Protein AF-A0A1V5Y0I6-F1 (afdb_monomer)

Solvent-accessible surface area (backbone atoms only — not comparable to full-atom values): 10191 Å² total; per-residue (Å²): 142,87,88,78,89,70,76,69,67,62,61,59,55,55,59,57,59,62,68,77,62,73,84,73,65,77,66,57,54,53,56,51,50,43,54,52,50,49,47,39,57,68,60,77,36,30,69,60,42,49,73,73,70,35,45,78,52,48,73,43,77,54,94,92,31,30,36,37,21,22,35,72,72,48,69,75,58,44,53,53,52,37,73,74,65,43,81,64,45,44,75,43,79,29,72,74,84,76,82,84,74,81,79,76,61,90,82,77,77,78,82,88,79,88,75,88,81,77,94,75,83,81,76,82,84,84,68,90,75,96,79,91,84,67,100,62,62,67,62,55,54,54,52,53,51,53,53,52,53,53,59,59,60,72,75,111

Radius of gyration: 29.03 Å; Cα contacts (8 Å, |Δi|>4): 100; chains: 1; bounding box: 62×54×83 Å

Mean predicted aligned error: 19.58 Å

Foldseek 3Di:
DDDDDDPPPVVVVVVVVVVVPPPPPQVVPQVVLQVVVCCCQVPVCVVVLVVVPKHFQDWDDDPQAIETAMPPDDVVSVVVVCVVRNDRYHYDHDDHDDDDDDPDDPPPDDDDDDDDDDDDDDDDPDDDDDDDDDPPVVVVVVVVVVVVVVVVVVVD

Sequence (156 aa):
MFKFKFATVLASAIAAICLLAGSAFADSGLEQKQAEIDKTVFEEKSDEIAGMGFMVTNTGVVGEYVEIGISPYEERFADYLYSLFGEDVKVVEGIAAIPYSTWEDPASTGIASSETEPAGTVEQGNGLTFILAAAAGAAVIAVCVVIFVRRAAARR

Nearest PDB structures (foldseek):
  8jgp-assembly1_A  TM=5.683E-01  e=5.521E-01  Deinococcus radiodurans R1 = ATCC 13939 = DSM 20539
  3af5-assembly1_A  TM=5.466E-01  e=1.155E+00  Pyrococcus horikoshii OT3

Secondary structure (DSSP, 8-state):
-----SHHHHHHHHHHHHHSSTTSSSSHHHHHHHHHHHIIIIIISHHHHHHHT-EEEEEEEETTEEEEEEES--HHHHHHHHHHH-TTEEEEE--PPPP------TT-------------------------S-TTHHHHHHHHHHHHHHHHHTT-

pLDDT: mean 70.13, std 23.66, range [32.25, 98.25]

Structure (mmCIF, N/CA/C/O backbone):
data_AF-A0A1V5Y0I6-F1
#
_entry.id   AF-A0A1V5Y0I6-F1
#
loop_
_atom_site.group_PDB
_atom_site.id
_atom_site.type_symbol
_atom_site.label_atom_id
_atom_site.label_alt_id
_atom_site.label_comp_id
_atom_site.label_asym_id
_atom_site.label_entity_id
_atom_site.label_seq_id
_atom_site.pdbx_PDB_ins_code
_atom_site.Cartn_x
_atom_site.Cartn_y
_atom_site.Cartn_z
_atom_site.occupancy
_atom_site.B_iso_or_equiv
_atom_site.auth_seq_id
_atom_site.auth_comp_id
_atom_site.auth_asym_id
_atom_site.auth_atom_id
_atom_site.pdbx_PDB_model_num
ATOM 1 N N . MET A 1 1 ? -37.637 8.051 55.631 1.00 44.06 1 MET A N 1
ATOM 2 C CA . MET A 1 1 ? -37.968 7.282 54.410 1.00 44.06 1 MET A CA 1
ATOM 3 C C . MET A 1 1 ? -37.925 8.222 53.212 1.00 44.06 1 MET A C 1
ATOM 5 O O . MET A 1 1 ? -38.885 8.938 53.006 1.00 44.06 1 MET A O 1
ATOM 9 N N . PHE A 1 2 ? -36.821 8.270 52.461 1.00 44.50 2 PHE A N 1
ATOM 10 C CA . PHE A 1 2 ? -36.753 8.932 51.148 1.00 44.50 2 PHE A CA 1
ATOM 11 C C . PHE A 1 2 ? -35.703 8.190 50.311 1.00 44.50 2 PHE A C 1
ATOM 13 O O . PHE A 1 2 ? -34.506 8.422 50.433 1.00 44.50 2 PHE A O 1
ATOM 20 N N . LYS A 1 3 ? -36.153 7.205 49.531 1.00 48.28 3 LYS A N 1
ATOM 21 C CA . LYS A 1 3 ? -35.349 6.486 48.533 1.00 48.28 3 LYS A CA 1
ATOM 22 C C . LYS A 1 3 ? -36.104 6.590 47.215 1.00 48.28 3 LYS A C 1
ATOM 24 O O . LYS A 1 3 ? -36.905 5.717 46.908 1.00 48.28 3 LYS A O 1
ATOM 29 N N . PHE A 1 4 ? -35.929 7.690 46.486 1.00 47.19 4 PHE A N 1
ATOM 30 C CA . PHE A 1 4 ? -36.593 7.888 45.199 1.00 47.19 4 PHE A CA 1
ATOM 31 C C . PHE A 1 4 ? -35.608 8.405 44.141 1.00 47.19 4 PHE A C 1
ATOM 33 O O . PHE A 1 4 ? -35.069 9.498 44.256 1.00 47.19 4 PHE A O 1
ATOM 40 N N . LYS A 1 5 ? -35.434 7.571 43.106 1.00 48.56 5 LYS A N 1
ATOM 41 C CA . LYS A 1 5 ? -35.298 7.930 41.684 1.00 48.56 5 LYS A CA 1
ATOM 42 C C . LYS A 1 5 ? -34.177 8.903 41.283 1.00 48.56 5 LYS A C 1
ATOM 44 O O . LYS A 1 5 ? -34.457 10.009 40.846 1.00 48.56 5 LYS A O 1
ATOM 49 N N . PHE A 1 6 ? -32.926 8.445 41.283 1.00 45.47 6 PHE A N 1
ATOM 50 C CA . PHE A 1 6 ? -31.856 9.098 40.499 1.00 45.47 6 PHE A CA 1
ATOM 51 C C . PHE A 1 6 ? -31.303 8.231 39.356 1.00 45.47 6 PHE A C 1
ATOM 53 O O . PHE A 1 6 ? -30.693 8.752 38.430 1.00 45.47 6 PHE A O 1
ATOM 60 N N . ALA A 1 7 ? -31.562 6.920 39.360 1.00 48.12 7 ALA A N 1
ATOM 61 C CA . ALA A 1 7 ? -30.952 5.995 38.402 1.00 48.12 7 ALA A CA 1
ATOM 62 C C . ALA A 1 7 ? -31.530 6.068 36.972 1.00 48.12 7 ALA A C 1
ATOM 64 O O . ALA A 1 7 ? -30.874 5.642 36.030 1.00 48.12 7 ALA A O 1
ATOM 65 N N . THR A 1 8 ? -32.740 6.600 36.781 1.00 44.94 8 THR A N 1
ATOM 66 C CA . THR A 1 8 ? -33.449 6.478 35.492 1.00 44.94 8 THR A CA 1
ATOM 67 C C . THR A 1 8 ? -33.182 7.632 34.519 1.00 44.94 8 THR A C 1
ATOM 69 O O . THR A 1 8 ? -33.262 7.437 33.313 1.00 44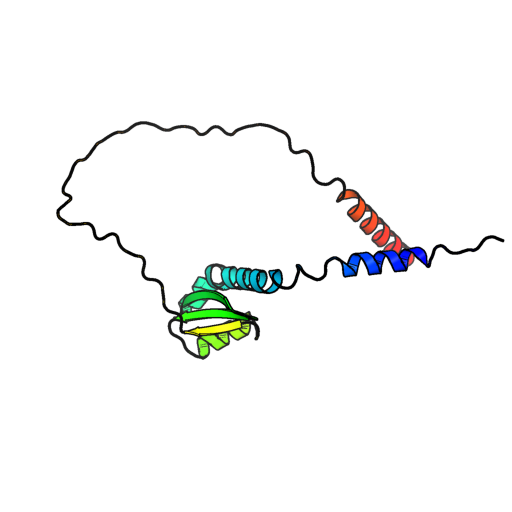.94 8 THR A O 1
ATOM 72 N N . VAL A 1 9 ? -32.820 8.824 35.005 1.00 44.53 9 VAL A N 1
ATOM 73 C CA . VAL A 1 9 ? -32.600 10.003 34.137 1.00 44.53 9 VAL A CA 1
ATOM 74 C C . VAL A 1 9 ? -31.242 9.938 33.420 1.00 44.53 9 VAL A C 1
ATOM 76 O O . VAL A 1 9 ? -31.112 10.411 32.295 1.00 44.53 9 VAL A O 1
ATOM 79 N N . LEU A 1 10 ? -30.245 9.276 34.018 1.00 42.84 10 LEU A N 1
ATOM 80 C CA . LEU A 1 10 ? -28.886 9.185 33.471 1.00 42.84 10 LEU A CA 1
ATOM 81 C C . LEU A 1 10 ? -28.792 8.265 32.237 1.00 42.84 10 LEU A C 1
ATOM 83 O O . LEU A 1 10 ? -28.018 8.535 31.323 1.00 42.84 10 LEU A O 1
ATOM 87 N N . ALA A 1 11 ? -29.613 7.211 32.176 1.00 48.47 11 ALA A N 1
ATOM 88 C CA . ALA A 1 11 ? -29.609 6.262 31.060 1.00 48.47 11 ALA A CA 1
ATOM 89 C C . ALA A 1 11 ? -30.184 6.861 29.761 1.00 48.47 11 ALA A C 1
ATOM 91 O O . ALA A 1 11 ? -29.742 6.512 28.669 1.00 48.47 11 ALA A O 1
ATOM 92 N N . SER A 1 12 ? -31.129 7.802 29.866 1.00 42.47 12 SER A N 1
ATOM 93 C CA . SER A 1 12 ? -31.768 8.425 28.698 1.00 42.47 12 SER A CA 1
ATOM 94 C C . SER A 1 12 ? -30.896 9.489 28.021 1.00 42.47 12 SER A C 1
ATOM 96 O O . SER A 1 12 ? -31.062 9.732 26.829 1.00 42.47 12 SER A O 1
ATOM 98 N N . ALA A 1 13 ? -29.971 10.121 28.749 1.00 46.16 13 ALA A N 1
ATOM 99 C CA . ALA A 1 13 ? -29.086 11.148 28.193 1.00 46.16 13 ALA A CA 1
ATOM 100 C C . ALA A 1 13 ? -27.935 10.546 27.365 1.00 46.16 13 ALA A C 1
ATOM 102 O O . ALA A 1 13 ? -27.527 11.125 26.362 1.00 46.16 13 ALA A O 1
ATOM 103 N N . ILE A 1 14 ? -27.451 9.357 27.741 1.00 51.72 14 ILE A N 1
ATOM 104 C CA . ILE A 1 14 ? -26.370 8.662 27.022 1.00 51.72 14 ILE A CA 1
ATOM 105 C C . ILE A 1 14 ? -26.867 8.145 25.661 1.00 51.72 14 ILE A C 1
ATOM 107 O O . ILE A 1 14 ? -26.178 8.299 24.657 1.00 51.72 14 ILE A O 1
ATOM 111 N N . ALA A 1 15 ? -28.096 7.622 25.595 1.00 49.97 15 ALA A N 1
ATOM 112 C CA . ALA A 1 15 ? -28.682 7.141 24.341 1.00 49.97 15 ALA A CA 1
ATOM 113 C C . ALA A 1 15 ? -28.921 8.266 23.312 1.00 49.97 15 ALA A C 1
ATOM 115 O O . ALA A 1 15 ? -28.755 8.047 22.115 1.00 49.97 15 ALA A O 1
ATOM 116 N N . ALA A 1 16 ? -29.259 9.479 23.766 1.00 48.62 16 ALA A N 1
ATOM 117 C CA . ALA A 1 16 ? -29.478 10.629 22.886 1.00 48.62 16 ALA A CA 1
ATOM 118 C C . ALA A 1 16 ? -28.168 11.220 22.325 1.00 48.62 16 ALA A C 1
ATOM 120 O O . ALA A 1 16 ? -28.150 11.700 21.195 1.00 48.62 16 ALA A O 1
ATOM 121 N N . ILE A 1 17 ? -27.064 11.142 23.078 1.00 50.94 17 ILE A N 1
ATOM 122 C CA . ILE A 1 17 ? -25.738 11.578 22.611 1.00 50.94 17 ILE A CA 1
ATOM 123 C C . ILE A 1 17 ? -25.176 10.605 21.562 1.00 50.94 17 ILE A C 1
ATOM 125 O O . ILE A 1 17 ? -24.572 11.045 20.587 1.00 50.94 17 ILE A O 1
ATOM 129 N N . CYS A 1 18 ? -25.427 9.298 21.695 1.00 48.78 18 CYS A N 1
ATOM 130 C CA . CYS A 1 18 ? -24.980 8.314 20.703 1.00 48.78 18 CYS A CA 1
ATOM 131 C C . CYS A 1 18 ? -25.705 8.424 19.349 1.00 48.78 18 CYS A C 1
ATOM 133 O O . CYS A 1 18 ? -25.130 8.050 18.332 1.00 48.78 18 CYS A O 1
ATOM 135 N N . LEU A 1 19 ? -26.937 8.948 19.305 1.00 49.81 19 LEU A N 1
ATOM 136 C CA . LEU A 1 19 ? -27.733 8.995 18.071 1.00 49.81 19 LEU A CA 1
ATOM 137 C C . LEU A 1 19 ? -27.393 10.179 17.143 1.00 49.81 19 LEU A C 1
ATOM 139 O O . LEU A 1 19 ? -27.749 10.145 15.970 1.00 49.81 19 LEU A O 1
ATOM 143 N N . LEU A 1 20 ? -26.705 11.215 17.641 1.00 50.69 20 LEU A N 1
ATOM 144 C CA . LEU A 1 20 ? -26.400 12.442 16.882 1.00 50.69 20 LEU A CA 1
ATOM 145 C C . LEU A 1 20 ? -24.995 12.466 16.252 1.00 50.69 20 LEU A C 1
ATOM 147 O O . LEU A 1 20 ? -24.691 13.381 15.494 1.00 50.69 20 LEU A O 1
ATOM 151 N N . ALA A 1 21 ? -24.151 11.468 16.526 1.00 51.34 21 ALA A N 1
ATOM 152 C CA . ALA A 1 21 ? -22.787 11.376 15.989 1.00 51.34 21 ALA A CA 1
ATOM 153 C C . ALA A 1 21 ? -22.640 10.357 14.838 1.00 51.34 21 ALA A C 1
ATOM 155 O O . ALA A 1 21 ? -21.541 10.142 14.340 1.00 51.34 21 ALA A O 1
ATOM 156 N N . GLY A 1 22 ? -23.729 9.709 14.416 1.00 47.62 22 GLY A N 1
ATOM 157 C CA . GLY A 1 22 ? -23.686 8.490 13.600 1.00 47.62 22 GLY A CA 1
ATOM 158 C C . GLY A 1 22 ? -23.407 8.637 12.099 1.00 47.62 22 GLY A C 1
ATOM 159 O O . GLY A 1 22 ? -23.362 7.616 11.426 1.00 47.62 22 GLY A O 1
ATOM 160 N N . SER A 1 23 ? -23.229 9.840 11.544 1.00 48.09 23 SER A N 1
ATOM 161 C CA . SER A 1 23 ? -23.115 10.019 10.081 1.00 48.09 23 SER A CA 1
ATOM 162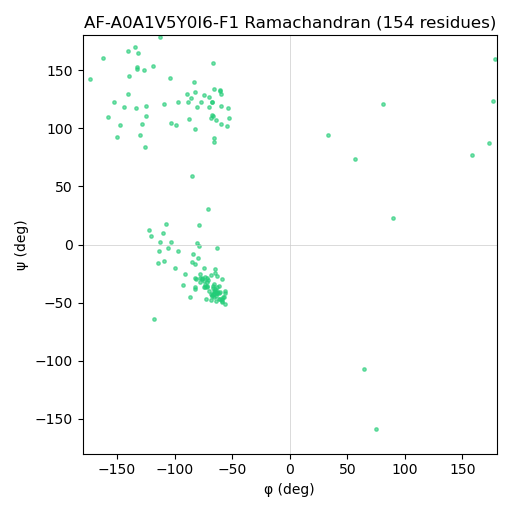 C C . SER A 1 23 ? -21.810 10.657 9.591 1.00 48.09 23 SER A C 1
ATOM 164 O O . SER A 1 23 ? -21.710 10.953 8.407 1.00 48.09 23 SER A O 1
ATOM 166 N N . ALA A 1 24 ? -20.818 10.865 10.463 1.00 47.16 24 ALA A N 1
ATOM 167 C CA . ALA A 1 24 ? -19.522 11.463 10.097 1.00 47.16 24 ALA A CA 1
ATOM 168 C C . ALA A 1 24 ? -18.322 10.495 10.201 1.00 47.16 24 ALA A C 1
ATOM 170 O O . ALA A 1 24 ? -17.194 10.906 9.964 1.00 47.16 24 ALA A O 1
ATOM 171 N N . PHE A 1 25 ? -18.543 9.224 10.561 1.00 47.28 25 PHE A N 1
ATOM 172 C CA . PHE A 1 25 ? -17.468 8.257 10.857 1.00 47.28 25 PHE A CA 1
ATOM 173 C C . PHE A 1 25 ? -17.229 7.190 9.775 1.00 47.28 25 PHE A C 1
ATOM 175 O O . PHE A 1 25 ? -16.329 6.371 9.936 1.00 47.28 25 PHE A O 1
ATOM 182 N N . ALA A 1 26 ? -18.018 7.161 8.696 1.00 48.81 26 ALA A N 1
ATOM 183 C CA . ALA A 1 26 ? -17.852 6.152 7.641 1.00 48.81 26 ALA A CA 1
ATOM 184 C C . ALA A 1 26 ? -16.736 6.506 6.636 1.00 48.81 26 ALA A C 1
ATOM 186 O O . ALA A 1 26 ? -16.088 5.607 6.118 1.00 48.81 26 ALA A O 1
ATOM 187 N N . ASP A 1 27 ? -16.478 7.797 6.412 1.00 53.50 27 ASP A N 1
ATOM 188 C CA . ASP A 1 27 ? -15.493 8.282 5.429 1.00 53.50 27 ASP A CA 1
ATOM 189 C C . ASP A 1 27 ? -14.056 8.261 5.989 1.00 53.50 27 ASP A C 1
ATOM 191 O O . ASP A 1 27 ? -13.105 7.841 5.338 1.00 53.50 27 ASP A O 1
ATOM 195 N N . SER A 1 28 ? -13.905 8.577 7.279 1.00 65.44 28 SER A N 1
ATOM 196 C CA . SER A 1 28 ? -12.599 8.679 7.944 1.00 65.44 28 SER A CA 1
ATOM 197 C C . SER A 1 28 ? -11.818 7.363 8.042 1.00 65.44 28 SER A C 1
ATOM 199 O O . SER A 1 28 ? -10.613 7.384 8.274 1.00 65.44 28 SER A O 1
ATOM 201 N N . GLY A 1 29 ? -12.491 6.211 7.938 1.00 89.44 29 GLY A N 1
ATOM 202 C CA . GLY A 1 29 ? -11.861 4.904 8.145 1.00 89.44 29 GLY A CA 1
ATOM 203 C C . GLY A 1 29 ? -10.938 4.494 6.997 1.00 89.44 29 GLY A C 1
ATOM 204 O O . GLY A 1 29 ? -9.807 4.074 7.237 1.00 89.44 29 GLY A O 1
ATOM 205 N N . LEU A 1 30 ? -11.402 4.645 5.752 1.00 92.19 30 LEU A N 1
ATOM 206 C CA . LEU A 1 30 ? -10.626 4.271 4.567 1.00 92.19 30 LEU A CA 1
ATOM 207 C C . LEU A 1 30 ? -9.497 5.262 4.291 1.00 92.19 30 LEU A C 1
ATOM 209 O O . LEU A 1 30 ? -8.405 4.833 3.937 1.00 92.19 30 LEU A O 1
ATOM 213 N N . GLU A 1 31 ? -9.712 6.558 4.526 1.00 93.31 31 GLU A N 1
ATOM 214 C CA . GLU A 1 31 ? -8.645 7.563 4.427 1.00 93.31 31 GLU A CA 1
ATOM 215 C C . GLU A 1 31 ? -7.535 7.317 5.457 1.00 93.31 31 GLU A C 1
ATOM 217 O O . GLU A 1 31 ? -6.350 7.394 5.138 1.00 93.31 31 GLU A O 1
ATOM 222 N N . GLN A 1 32 ? -7.900 6.962 6.694 1.00 94.25 32 GLN A N 1
ATOM 223 C CA . GLN A 1 32 ? -6.919 6.607 7.716 1.00 94.25 32 GLN A CA 1
ATOM 224 C C . GLN A 1 32 ? -6.161 5.326 7.350 1.00 94.25 32 GLN A C 1
ATOM 226 O O . GLN A 1 32 ? -4.944 5.274 7.526 1.00 94.25 32 GLN A O 1
ATOM 231 N N . LYS A 1 33 ? -6.854 4.324 6.793 1.00 94.00 33 LYS A N 1
ATOM 232 C CA . LYS A 1 33 ? -6.217 3.107 6.278 1.00 94.00 33 LYS A CA 1
ATOM 233 C C . LYS A 1 33 ? -5.275 3.413 5.111 1.00 94.00 33 LYS A C 1
ATOM 235 O O . LYS A 1 33 ? -4.175 2.874 5.068 1.00 94.00 33 LYS A O 1
ATOM 240 N N . GLN A 1 34 ? -5.665 4.299 4.194 1.00 96.62 34 GLN A N 1
ATOM 241 C CA . GLN A 1 34 ? -4.787 4.755 3.119 1.00 96.62 34 GLN A CA 1
ATOM 242 C C . GLN A 1 34 ? -3.535 5.433 3.687 1.00 96.62 34 GLN A C 1
ATOM 244 O O . GLN A 1 34 ? -2.437 5.079 3.282 1.00 96.62 34 GLN A O 1
ATOM 249 N N . ALA A 1 35 ? -3.673 6.339 4.658 1.00 96.38 35 ALA A N 1
ATOM 250 C CA . ALA A 1 35 ? -2.528 7.013 5.271 1.00 96.38 35 ALA A CA 1
ATOM 251 C C . ALA A 1 35 ? -1.565 6.039 5.982 1.00 96.38 35 ALA A C 1
ATOM 253 O O . ALA A 1 35 ? -0.350 6.239 5.963 1.00 96.38 35 ALA A O 1
ATOM 254 N N . GLU A 1 36 ? -2.093 4.980 6.602 1.00 96.50 36 GLU A N 1
ATOM 255 C CA . GLU A 1 36 ? -1.286 3.892 7.166 1.00 96.50 36 GLU A CA 1
ATOM 256 C C . GLU A 1 36 ? -0.517 3.145 6.070 1.00 96.50 36 GLU A C 1
ATOM 258 O O . GLU A 1 36 ? 0.699 2.978 6.178 1.00 96.50 36 GLU A O 1
ATOM 263 N N . ILE A 1 37 ? -1.205 2.758 4.992 1.00 97.69 37 ILE A N 1
ATOM 264 C CA . ILE A 1 37 ? -0.589 2.090 3.842 1.00 97.69 37 ILE A CA 1
ATOM 265 C C . ILE A 1 37 ? 0.506 2.972 3.241 1.00 97.69 37 ILE A C 1
ATOM 267 O O . ILE A 1 37 ? 1.609 2.476 3.030 1.00 97.69 37 ILE A O 1
ATOM 271 N N . ASP A 1 38 ? 0.240 4.262 3.022 1.00 97.88 38 ASP A N 1
ATOM 272 C CA . ASP A 1 38 ? 1.187 5.219 2.443 1.00 97.88 38 ASP A CA 1
ATOM 273 C C . ASP A 1 38 ? 2.480 5.265 3.244 1.00 97.88 38 ASP A C 1
ATOM 275 O O . ASP A 1 38 ? 3.570 5.076 2.701 1.00 97.88 38 ASP A O 1
ATOM 279 N N . LYS A 1 39 ? 2.352 5.443 4.560 1.00 98.19 39 LYS A N 1
ATOM 280 C CA . LYS A 1 39 ? 3.492 5.454 5.469 1.00 98.19 39 LYS A CA 1
ATOM 281 C C . LYS A 1 39 ? 4.281 4.151 5.379 1.00 98.19 39 LYS A C 1
ATOM 283 O O . LYS A 1 39 ? 5.508 4.165 5.291 1.00 98.19 39 LYS A O 1
ATOM 288 N N . THR A 1 40 ? 3.602 3.010 5.365 1.00 98.00 40 THR A N 1
ATOM 289 C CA . THR A 1 40 ? 4.286 1.721 5.316 1.00 98.00 40 THR A CA 1
ATOM 290 C C . THR A 1 40 ? 4.990 1.489 3.977 1.00 98.00 40 THR A C 1
ATOM 292 O O . THR A 1 40 ? 6.157 1.103 3.971 1.00 98.00 40 THR A O 1
ATOM 295 N N . VAL A 1 41 ? 4.328 1.722 2.841 1.00 97.69 41 VAL A N 1
ATOM 296 C CA . VAL A 1 41 ? 4.876 1.365 1.520 1.00 97.69 41 VAL A CA 1
ATOM 297 C C . VAL A 1 41 ? 5.860 2.393 0.961 1.00 97.69 41 VAL A C 1
ATOM 299 O O . VAL A 1 41 ? 6.769 2.005 0.227 1.00 97.69 41 VAL A O 1
ATOM 302 N N . PHE A 1 42 ? 5.721 3.675 1.314 1.00 97.56 42 PHE A N 1
ATOM 303 C CA . PHE A 1 42 ? 6.603 4.742 0.827 1.00 97.56 42 PHE A CA 1
ATOM 304 C C . PHE A 1 42 ? 7.695 5.144 1.824 1.00 97.56 42 PHE A C 1
ATOM 306 O O . PHE A 1 42 ? 8.714 5.686 1.398 1.00 97.56 42 PHE A O 1
ATOM 313 N N . GLU A 1 43 ? 7.540 4.846 3.119 1.00 97.19 43 GLU A N 1
ATOM 314 C CA . GLU A 1 43 ? 8.543 5.191 4.135 1.00 97.19 43 GLU A CA 1
ATOM 315 C C . GLU A 1 43 ? 9.129 3.951 4.818 1.00 97.19 43 GLU A C 1
ATOM 317 O O . GLU A 1 43 ? 10.320 3.686 4.687 1.00 97.19 43 GLU A O 1
ATOM 322 N N . GLU A 1 44 ? 8.320 3.175 5.544 1.00 98.12 44 GLU A N 1
ATOM 323 C CA . GLU A 1 44 ? 8.833 2.165 6.488 1.00 98.12 44 GLU A CA 1
ATOM 324 C C . GLU A 1 44 ? 9.419 0.921 5.807 1.00 98.12 44 GLU A C 1
ATOM 326 O O . GLU A 1 44 ? 10.373 0.328 6.313 1.00 98.12 44 GLU A O 1
ATOM 331 N N . LYS A 1 45 ? 8.833 0.503 4.681 1.00 97.62 45 LYS A N 1
ATOM 332 C CA . LYS A 1 45 ? 9.184 -0.720 3.943 1.00 97.62 45 LYS A CA 1
ATOM 333 C C . LYS A 1 45 ? 9.595 -0.449 2.496 1.00 97.62 45 LYS A C 1
ATOM 335 O O . LYS A 1 45 ? 9.709 -1.394 1.719 1.00 97.62 45 LYS A O 1
ATOM 340 N N . SER A 1 46 ? 9.842 0.807 2.130 1.00 96.75 46 SER A N 1
ATOM 341 C CA . SER A 1 46 ? 10.211 1.193 0.762 1.00 96.75 46 SER A CA 1
ATOM 342 C C . SER A 1 46 ? 11.462 0.456 0.264 1.00 96.75 46 SER A C 1
ATOM 344 O O . SER A 1 46 ? 11.444 -0.118 -0.824 1.00 96.75 46 SER A O 1
ATOM 346 N N . ASP A 1 47 ? 12.505 0.368 1.095 1.00 97.94 47 ASP A N 1
ATOM 347 C CA . ASP A 1 47 ? 13.744 -0.355 0.776 1.00 97.94 47 ASP A CA 1
ATOM 348 C C . ASP A 1 47 ? 13.525 -1.871 0.621 1.00 97.94 47 ASP A C 1
ATOM 350 O O . ASP A 1 47 ? 14.108 -2.505 -0.259 1.00 97.94 47 ASP A O 1
ATOM 354 N N . GLU A 1 48 ? 12.670 -2.469 1.455 1.00 97.94 48 GLU A N 1
ATOM 355 C CA . GLU A 1 48 ? 12.324 -3.896 1.384 1.00 97.94 48 GLU A CA 1
ATOM 356 C C . GLU A 1 48 ? 11.537 -4.207 0.105 1.00 97.94 48 GLU A C 1
ATOM 358 O O . GLU A 1 48 ? 11.847 -5.167 -0.601 1.00 97.94 48 GLU A O 1
ATOM 363 N N . ILE A 1 49 ? 10.561 -3.355 -0.225 1.00 98.00 49 ILE A N 1
ATOM 364 C CA . ILE A 1 49 ? 9.766 -3.431 -1.455 1.00 98.00 49 ILE A CA 1
ATOM 365 C C . ILE A 1 49 ? 10.674 -3.337 -2.684 1.00 98.00 49 ILE A C 1
ATOM 367 O O . ILE A 1 49 ? 10.642 -4.221 -3.545 1.00 98.00 49 ILE A O 1
ATOM 371 N N . ALA A 1 50 ? 11.563 -2.341 -2.713 1.00 96.88 50 ALA A N 1
ATOM 372 C CA . ALA A 1 50 ? 12.545 -2.187 -3.779 1.00 96.88 50 ALA A CA 1
ATOM 373 C C . ALA A 1 50 ? 13.488 -3.402 -3.874 1.00 96.88 50 ALA A C 1
ATOM 375 O O . ALA A 1 50 ? 13.774 -3.879 -4.973 1.00 96.88 50 ALA A O 1
ATOM 376 N N . GLY A 1 51 ? 13.925 -3.950 -2.735 1.00 98.25 51 GLY A N 1
ATOM 377 C CA . GLY A 1 51 ? 14.767 -5.146 -2.663 1.00 98.25 51 GLY A CA 1
ATOM 378 C C . GLY A 1 51 ? 14.107 -6.415 -3.214 1.00 98.25 51 GLY A C 1
ATOM 379 O O . GLY A 1 51 ? 14.806 -7.298 -3.712 1.00 98.25 51 GLY A O 1
ATOM 380 N N . MET A 1 52 ? 12.774 -6.501 -3.186 1.00 97.50 52 MET A N 1
ATOM 381 C CA . MET A 1 52 ? 12.009 -7.586 -3.818 1.00 97.50 52 MET A CA 1
ATOM 382 C C . MET A 1 52 ? 11.840 -7.415 -5.336 1.00 97.50 52 MET A C 1
ATOM 384 O O . MET A 1 52 ? 11.432 -8.361 -6.012 1.00 97.50 52 MET A O 1
ATOM 388 N N . GLY A 1 53 ? 12.174 -6.242 -5.883 1.00 97.44 53 GLY A N 1
ATOM 389 C CA . GLY A 1 53 ? 12.157 -5.977 -7.322 1.00 97.44 53 GLY A CA 1
ATOM 390 C C . GLY A 1 53 ? 10.830 -5.447 -7.869 1.00 97.44 53 GLY A C 1
ATOM 391 O O . GLY A 1 53 ? 10.582 -5.594 -9.065 1.00 97.44 53 GLY A O 1
ATOM 392 N N . PHE A 1 54 ? 9.991 -4.832 -7.032 1.00 97.56 54 PHE A N 1
ATOM 393 C CA . PHE A 1 54 ? 8.798 -4.099 -7.471 1.00 97.56 54 PHE A CA 1
ATOM 394 C C . PHE A 1 54 ? 8.689 -2.748 -6.761 1.00 97.56 54 PHE A C 1
ATOM 396 O O . PHE A 1 54 ? 9.434 -2.462 -5.826 1.00 97.56 54 PHE A O 1
ATOM 403 N N . MET A 1 55 ? 7.772 -1.901 -7.220 1.00 96.69 55 MET A N 1
ATOM 404 C CA . MET A 1 55 ? 7.455 -0.626 -6.578 1.00 96.69 55 MET A CA 1
ATOM 405 C C . MET A 1 55 ? 5.947 -0.440 -6.446 1.00 96.69 55 MET A C 1
ATOM 407 O O . MET A 1 55 ? 5.183 -0.945 -7.271 1.00 96.69 55 MET A O 1
ATOM 411 N N . VAL A 1 56 ? 5.535 0.333 -5.443 1.00 97.25 56 VAL A N 1
ATOM 412 C CA . VAL A 1 56 ? 4.175 0.875 -5.359 1.00 97.25 56 VAL A CA 1
ATOM 413 C C . VAL A 1 56 ? 4.125 2.174 -6.161 1.00 97.25 56 VAL A C 1
ATOM 415 O O . VAL A 1 56 ? 4.945 3.064 -5.953 1.00 97.25 56 VAL A O 1
ATOM 418 N N . THR A 1 57 ? 3.189 2.279 -7.102 1.00 96.19 57 THR A N 1
ATOM 419 C CA . THR A 1 57 ? 3.038 3.448 -7.984 1.00 96.19 57 THR A CA 1
ATOM 420 C C . THR A 1 57 ? 2.049 4.465 -7.436 1.00 96.19 57 THR A C 1
ATOM 422 O O . THR A 1 57 ? 2.217 5.663 -7.649 1.00 96.19 57 THR A O 1
ATOM 425 N N . ASN A 1 58 ? 1.001 3.990 -6.764 1.00 96.19 58 ASN A N 1
ATOM 426 C CA . ASN A 1 58 ? -0.059 4.810 -6.196 1.00 96.19 58 ASN A CA 1
ATOM 427 C C . ASN A 1 58 ? -0.847 4.029 -5.142 1.00 96.19 58 ASN A C 1
ATOM 429 O O . ASN A 1 58 ? -0.892 2.798 -5.157 1.00 96.19 58 ASN A O 1
ATOM 433 N N . THR A 1 59 ? -1.536 4.776 -4.295 1.00 96.94 59 THR A N 1
ATOM 434 C CA . THR A 1 59 ? -2.533 4.299 -3.339 1.00 96.94 59 THR A CA 1
ATOM 435 C C . THR A 1 59 ? -3.768 5.191 -3.449 1.00 96.94 59 THR A C 1
ATOM 437 O O . THR A 1 59 ? -3.667 6.360 -3.836 1.00 96.94 59 THR A O 1
ATOM 440 N N . GLY A 1 60 ? -4.953 4.659 -3.163 1.00 95.69 60 GLY A N 1
ATOM 441 C CA . GLY A 1 60 ? -6.168 5.471 -3.206 1.00 95.69 60 GLY A CA 1
ATOM 442 C C . GLY A 1 60 ? -7.405 4.751 -2.704 1.00 95.69 60 GLY A C 1
ATOM 443 O O . GLY A 1 60 ? -7.586 3.568 -2.973 1.00 95.69 60 GLY A O 1
ATOM 444 N N . VAL A 1 61 ? -8.285 5.464 -2.005 1.00 95.69 61 VAL A N 1
ATOM 445 C CA . VAL A 1 61 ? -9.620 4.946 -1.679 1.00 95.69 61 VAL A CA 1
ATOM 446 C C . VAL A 1 61 ? -10.448 4.819 -2.963 1.00 95.69 61 VAL A C 1
ATOM 448 O O . VAL A 1 61 ? -10.667 5.798 -3.676 1.00 95.69 61 VAL A O 1
ATOM 451 N N . VAL A 1 62 ? -10.933 3.611 -3.251 1.00 93.50 62 VAL A N 1
ATOM 452 C CA . VAL A 1 62 ? -11.796 3.305 -4.398 1.00 93.50 62 VAL A CA 1
ATOM 453 C C . VAL A 1 62 ? -13.031 2.559 -3.900 1.00 93.50 62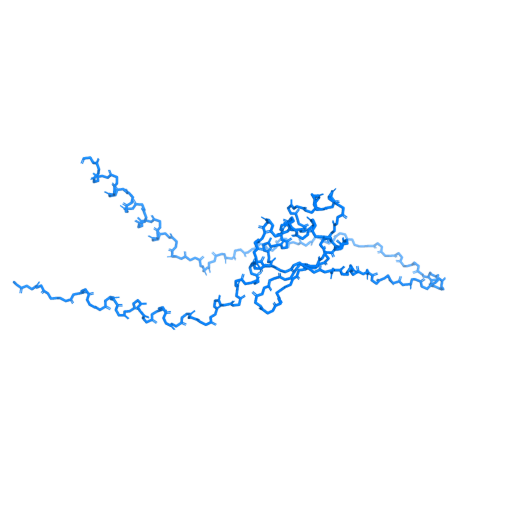 VAL A C 1
ATOM 455 O O . VAL A 1 62 ? -12.991 1.366 -3.605 1.00 93.50 62 VAL A O 1
ATOM 458 N N . GLY A 1 63 ? -14.159 3.266 -3.819 1.00 91.69 63 GLY A N 1
ATOM 459 C CA . GLY A 1 63 ? -15.411 2.699 -3.319 1.00 91.69 63 GLY A CA 1
ATOM 460 C C . GLY A 1 63 ? -15.303 2.314 -1.844 1.00 91.69 63 GLY A C 1
ATOM 461 O O . GLY A 1 63 ? -15.295 3.187 -0.985 1.00 91.69 63 GLY A O 1
ATOM 462 N N . GLU A 1 64 ? -15.237 1.012 -1.566 1.00 91.69 64 GLU A N 1
ATOM 463 C CA . GLU A 1 64 ? -15.231 0.450 -0.206 1.00 91.69 64 GLU A CA 1
ATOM 464 C C . GLU A 1 64 ? -13.874 -0.157 0.198 1.00 91.69 64 GLU A C 1
ATOM 466 O O . GLU A 1 64 ? -13.781 -0.837 1.216 1.00 91.69 64 GLU A O 1
ATOM 471 N N . TYR A 1 65 ? -12.817 0.060 -0.591 1.00 93.31 65 TYR A N 1
ATOM 472 C CA . TYR A 1 65 ? -11.480 -0.483 -0.333 1.00 93.31 65 TYR A CA 1
ATOM 473 C C . TYR A 1 65 ? -10.378 0.531 -0.659 1.00 93.31 65 TYR A C 1
ATOM 475 O O . TYR A 1 65 ? -10.618 1.533 -1.334 1.00 93.31 65 TYR A O 1
ATOM 483 N N . VAL A 1 66 ? -9.151 0.256 -0.205 1.00 96.62 66 VAL A N 1
ATOM 484 C CA . VAL A 1 66 ? -7.956 0.999 -0.639 1.00 96.62 66 VAL A CA 1
ATOM 485 C C . VAL A 1 66 ? -7.257 0.226 -1.754 1.00 96.62 66 VAL A C 1
ATOM 487 O O . VAL A 1 66 ? -6.897 -0.939 -1.602 1.00 96.62 66 VAL A O 1
ATOM 490 N N . GLU A 1 67 ? -7.087 0.858 -2.904 1.00 97.69 67 GLU A N 1
ATOM 491 C CA . GLU A 1 67 ? -6.330 0.324 -4.026 1.00 97.69 67 GLU A CA 1
ATOM 492 C C . GLU A 1 67 ? -4.834 0.597 -3.846 1.00 97.69 67 GLU A C 1
ATOM 494 O O . GLU A 1 67 ? -4.450 1.687 -3.422 1.00 97.69 67 GLU A O 1
ATOM 499 N N . ILE A 1 68 ? -3.996 -0.383 -4.190 1.00 98.12 68 ILE A N 1
ATOM 500 C CA . ILE A 1 68 ? -2.536 -0.259 -4.229 1.00 98.12 68 ILE A CA 1
ATOM 501 C C . ILE A 1 68 ? -2.072 -0.660 -5.631 1.00 98.12 68 ILE A C 1
ATOM 503 O O . ILE A 1 68 ? -2.159 -1.828 -6.014 1.00 98.12 68 ILE A O 1
ATOM 507 N N . GLY A 1 69 ? -1.586 0.308 -6.405 1.00 97.94 69 GLY A N 1
ATOM 508 C CA . GLY A 1 69 ? -0.992 0.055 -7.715 1.00 97.94 69 GLY A CA 1
ATOM 509 C C . GLY A 1 69 ? 0.460 -0.387 -7.575 1.00 97.94 69 GLY A C 1
ATOM 510 O O . GLY A 1 69 ? 1.232 0.264 -6.869 1.00 97.94 69 GLY A O 1
ATOM 511 N N . ILE A 1 70 ? 0.846 -1.475 -8.245 1.00 98.12 70 ILE A N 1
ATOM 512 C CA . ILE A 1 70 ? 2.226 -1.986 -8.243 1.00 98.12 70 ILE A CA 1
ATOM 513 C C . ILE A 1 70 ? 2.794 -2.177 -9.647 1.00 98.12 70 ILE A C 1
ATOM 515 O O . ILE A 1 70 ? 2.067 -2.504 -10.584 1.00 98.12 70 ILE A O 1
ATOM 519 N N . SER A 1 71 ? 4.113 -2.032 -9.784 1.00 96.56 71 SER A N 1
ATOM 520 C CA . SER A 1 71 ? 4.820 -2.293 -11.040 1.00 96.56 71 SER A CA 1
ATOM 521 C C . SER A 1 71 ? 6.167 -2.997 -10.808 1.00 96.56 71 SER A C 1
ATOM 523 O O . SER A 1 71 ? 6.967 -2.508 -10.003 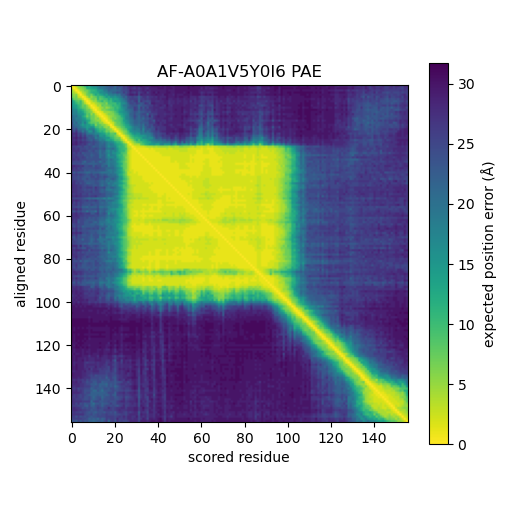1.00 96.56 71 SER A O 1
ATOM 525 N N . PRO A 1 72 ? 6.456 -4.114 -11.506 1.00 96.69 72 PRO A N 1
ATOM 526 C CA . PRO A 1 72 ? 5.511 -4.910 -12.297 1.00 96.69 72 PRO A CA 1
ATOM 527 C C . PRO A 1 72 ? 4.456 -5.584 -11.401 1.00 96.69 72 PRO A C 1
ATOM 529 O O . PRO A 1 72 ? 4.696 -5.818 -10.216 1.00 96.69 72 PRO A O 1
ATOM 532 N N . TYR A 1 73 ? 3.293 -5.920 -11.965 1.00 97.19 73 TYR A N 1
ATOM 533 C CA . TYR A 1 73 ? 2.305 -6.728 -11.251 1.00 97.19 73 TYR A CA 1
ATOM 534 C C . TYR A 1 73 ? 2.675 -8.210 -11.321 1.00 97.19 73 TYR A C 1
ATOM 536 O O . TYR A 1 73 ? 2.688 -8.808 -12.397 1.00 97.19 73 TYR A O 1
ATOM 544 N N . GLU A 1 74 ? 2.925 -8.816 -10.162 1.00 97.75 74 GLU A N 1
ATOM 545 C CA . GLU A 1 74 ? 3.070 -10.262 -10.015 1.00 97.75 74 GLU A CA 1
ATOM 546 C C . GLU A 1 74 ? 2.380 -10.724 -8.727 1.00 97.75 74 GLU A C 1
ATOM 548 O O . GLU A 1 74 ? 2.419 -10.029 -7.711 1.00 97.75 74 GLU A O 1
ATOM 553 N N . GLU A 1 75 ? 1.786 -11.919 -8.749 1.00 97.38 75 GLU A N 1
ATOM 554 C CA . GLU A 1 75 ? 0.989 -12.456 -7.634 1.00 97.38 75 GLU A CA 1
ATOM 555 C C . GLU A 1 75 ? 1.785 -12.501 -6.321 1.00 97.38 75 GLU A C 1
ATOM 557 O O . GLU A 1 75 ? 1.296 -12.046 -5.295 1.00 97.38 75 GLU A O 1
ATOM 562 N N . ARG A 1 76 ? 3.072 -12.878 -6.368 1.00 98.00 76 ARG A N 1
ATOM 563 C CA . ARG A 1 76 ? 3.947 -12.889 -5.180 1.00 98.00 76 ARG A CA 1
ATOM 564 C C . ARG A 1 76 ? 4.095 -11.523 -4.494 1.00 98.00 76 ARG A C 1
ATOM 566 O O . ARG A 1 76 ? 4.344 -11.464 -3.294 1.00 98.00 76 ARG A O 1
ATOM 573 N N . PHE A 1 77 ? 3.997 -10.430 -5.251 1.00 97.81 77 PHE A N 1
ATOM 574 C CA . PHE A 1 77 ? 4.101 -9.071 -4.718 1.00 97.81 77 PHE A CA 1
ATOM 575 C C . PHE A 1 77 ? 2.767 -8.622 -4.129 1.00 97.81 77 PHE A C 1
ATOM 577 O O . PHE A 1 77 ? 2.736 -7.995 -3.072 1.00 97.81 77 PHE A O 1
ATOM 584 N N . ALA A 1 78 ? 1.664 -9.001 -4.778 1.00 97.06 78 ALA A N 1
ATOM 585 C CA . ALA A 1 78 ? 0.330 -8.801 -4.238 1.00 97.06 78 ALA A CA 1
ATOM 586 C C . ALA A 1 78 ? 0.145 -9.568 -2.919 1.00 97.06 78 ALA A C 1
ATOM 588 O O . ALA A 1 78 ? -0.264 -8.967 -1.931 1.00 97.06 78 ALA A O 1
ATOM 589 N N . ASP A 1 79 ? 0.549 -10.840 -2.861 1.00 97.62 79 ASP A N 1
ATOM 590 C CA . ASP A 1 79 ? 0.502 -11.680 -1.656 1.00 97.62 79 ASP A CA 1
ATOM 591 C C . ASP A 1 79 ? 1.264 -11.060 -0.485 1.00 97.62 79 ASP A C 1
ATOM 593 O O . ASP A 1 79 ? 0.787 -11.063 0.653 1.00 97.62 79 ASP A O 1
ATOM 597 N N . 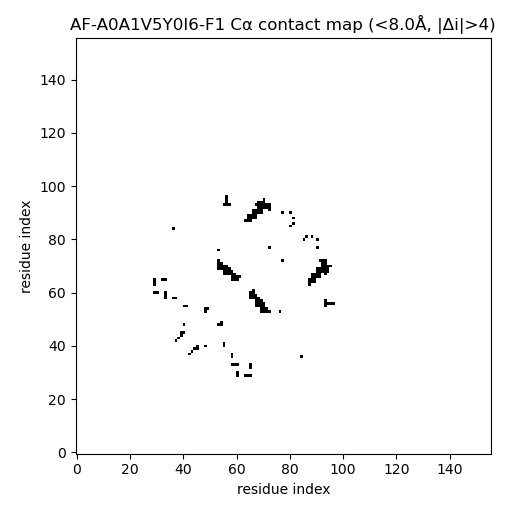TYR A 1 80 ? 2.435 -10.481 -0.758 1.00 97.56 80 TYR A N 1
ATOM 598 C CA . TYR A 1 80 ? 3.185 -9.742 0.248 1.00 97.56 80 TYR A CA 1
ATOM 599 C C . TYR A 1 80 ? 2.368 -8.567 0.807 1.00 97.56 80 TYR A C 1
ATOM 601 O O . TYR A 1 80 ? 2.242 -8.440 2.024 1.00 97.56 80 TYR A O 1
ATOM 609 N N . LEU A 1 81 ? 1.757 -7.743 -0.048 1.00 97.56 81 LEU A N 1
ATOM 610 C CA . LEU A 1 81 ? 0.935 -6.609 0.392 1.00 97.56 81 LEU A CA 1
ATOM 611 C C . LEU A 1 81 ? -0.341 -7.060 1.120 1.00 97.56 81 LEU A C 1
ATOM 613 O O . LEU A 1 81 ? -0.705 -6.467 2.135 1.00 97.56 81 LEU A O 1
ATOM 617 N N . TYR A 1 82 ? -0.978 -8.146 0.679 1.00 97.12 82 TYR A N 1
ATOM 618 C CA . TYR A 1 82 ? -2.113 -8.747 1.381 1.00 97.12 82 TYR A CA 1
ATOM 619 C C . TYR A 1 82 ? -1.722 -9.259 2.769 1.00 97.12 82 TYR A C 1
ATOM 621 O O . TYR A 1 82 ? -2.487 -9.098 3.720 1.00 97.12 82 TYR A O 1
ATOM 629 N N . SER A 1 83 ? -0.511 -9.803 2.925 1.00 97.00 83 SER A N 1
ATOM 630 C CA . SER A 1 83 ? -0.009 -10.241 4.233 1.00 97.00 83 SER A CA 1
ATOM 631 C C . SER A 1 83 ? 0.189 -9.088 5.224 1.00 97.00 83 SER A C 1
ATOM 633 O O . SER A 1 83 ? 0.127 -9.310 6.433 1.00 97.00 83 SER A O 1
ATOM 635 N N . LEU A 1 84 ? 0.397 -7.864 4.724 1.00 95.88 84 LEU A N 1
ATOM 636 C CA . LEU A 1 84 ? 0.562 -6.664 5.543 1.00 95.88 84 LEU A CA 1
ATOM 637 C C . LEU A 1 84 ? -0.777 -6.013 5.900 1.00 95.88 84 LEU A C 1
ATOM 639 O O . LEU A 1 84 ? -0.981 -5.635 7.051 1.00 95.88 84 LEU A O 1
ATOM 643 N N . PHE A 1 85 ? -1.678 -5.870 4.925 1.00 95.25 85 PHE A N 1
ATOM 644 C CA . PHE A 1 85 ? -2.841 -4.979 5.043 1.00 95.25 85 PHE A CA 1
ATOM 645 C C . PHE A 1 85 ? -4.200 -5.694 5.070 1.00 95.25 85 PHE A C 1
ATOM 647 O O . PHE A 1 85 ? -5.236 -5.048 5.280 1.00 95.25 85 PHE A O 1
ATOM 654 N N . GLY A 1 86 ? -4.206 -7.016 4.879 1.00 90.81 86 GLY A N 1
ATOM 655 C CA . GLY A 1 86 ? -5.405 -7.848 4.879 1.00 90.81 86 GLY A CA 1
ATOM 656 C C . GLY A 1 86 ? -6.249 -7.713 3.610 1.00 90.81 86 GLY A C 1
ATOM 657 O O . GLY A 1 86 ? -5.763 -7.304 2.560 1.00 90.81 86 GLY A O 1
ATOM 658 N N . GLU A 1 87 ? -7.528 -8.079 3.708 1.00 80.81 87 GLU A N 1
ATOM 659 C CA . GLU A 1 87 ? -8.441 -8.163 2.557 1.00 80.81 87 GLU A CA 1
ATOM 660 C C . GLU A 1 87 ? -9.106 -6.827 2.181 1.00 80.81 87 GLU A C 1
ATOM 662 O O . GLU A 1 87 ? -9.606 -6.704 1.067 1.00 80.81 87 GLU A O 1
ATOM 667 N N . ASP A 1 88 ? -9.080 -5.796 3.040 1.00 83.81 88 ASP A N 1
ATOM 668 C CA . ASP A 1 88 ? -9.682 -4.485 2.702 1.00 83.81 88 ASP A CA 1
ATOM 669 C C . ASP A 1 88 ? -8.787 -3.621 1.787 1.00 83.81 88 ASP A C 1
ATOM 671 O O . ASP A 1 88 ? -8.960 -2.402 1.691 1.00 83.81 88 ASP A O 1
ATOM 675 N N . VAL A 1 89 ? -7.800 -4.242 1.136 1.00 94.81 89 VAL A N 1
ATOM 676 C CA . VAL A 1 89 ? -7.021 -3.635 0.057 1.00 94.81 89 VAL A CA 1
ATOM 677 C C . VAL A 1 89 ? -7.201 -4.415 -1.234 1.00 94.81 89 VAL A C 1
ATOM 679 O O . VAL A 1 89 ? -7.442 -5.620 -1.234 1.00 94.81 89 VAL A O 1
ATOM 682 N N . LYS A 1 90 ? -7.032 -3.733 -2.362 1.00 97.12 90 LYS A N 1
ATOM 683 C CA . LYS A 1 90 ? -7.002 -4.364 -3.677 1.00 97.12 90 LYS A CA 1
ATOM 684 C C . LYS A 1 90 ? -5.713 -3.993 -4.385 1.00 97.12 90 LYS A C 1
ATOM 686 O O . LYS A 1 90 ? -5.471 -2.821 -4.651 1.00 97.12 90 LYS A O 1
ATOM 691 N N . VAL A 1 91 ? -4.901 -4.993 -4.706 1.00 97.69 91 VAL A N 1
ATOM 692 C CA . VAL A 1 91 ? -3.662 -4.781 -5.451 1.00 97.69 91 VAL A CA 1
ATOM 693 C C . VAL A 1 91 ? -3.962 -4.871 -6.943 1.00 97.69 91 VAL A C 1
ATOM 695 O O . VAL A 1 91 ? -4.589 -5.830 -7.398 1.00 97.69 91 VAL A O 1
ATOM 698 N N . VAL A 1 92 ? -3.524 -3.872 -7.704 1.00 97.44 92 VAL A N 1
ATOM 699 C CA . VAL A 1 92 ? -3.746 -3.776 -9.154 1.00 97.44 92 VAL A CA 1
ATOM 700 C C . VAL A 1 92 ? -2.448 -3.453 -9.886 1.00 97.44 92 VAL A C 1
ATOM 702 O O . VAL A 1 92 ? -1.457 -3.042 -9.280 1.00 97.44 92 VAL A O 1
ATOM 705 N N . GLU A 1 93 ? -2.446 -3.638 -11.205 1.00 97.50 93 GLU A N 1
ATOM 706 C CA . GLU A 1 93 ? -1.337 -3.188 -12.041 1.00 97.50 93 GLU A CA 1
ATOM 707 C C . GLU A 1 93 ? -1.271 -1.657 -12.060 1.00 97.50 93 GLU A C 1
ATOM 709 O O . GLU A 1 93 ? -2.232 -0.971 -12.407 1.00 97.50 93 GLU A O 1
ATOM 714 N N . GLY A 1 94 ? -0.116 -1.141 -11.657 1.00 92.50 94 GLY A N 1
ATOM 715 C CA . GLY A 1 94 ? 0.182 0.272 -11.533 1.00 92.50 94 GLY A CA 1
ATOM 716 C C . GLY A 1 94 ? 1.057 0.784 -12.672 1.00 92.50 94 GLY A C 1
ATOM 717 O O . GLY A 1 94 ? 1.986 0.111 -13.126 1.00 92.50 94 GLY A O 1
ATOM 718 N N . ILE A 1 95 ? 0.789 2.015 -13.107 1.00 88.12 95 ILE A N 1
ATOM 719 C CA . ILE A 1 95 ? 1.598 2.725 -14.102 1.00 88.12 95 ILE A CA 1
ATOM 720 C C . ILE A 1 95 ? 2.341 3.851 -13.388 1.00 88.12 95 ILE A C 1
ATOM 722 O O . ILE A 1 95 ? 1.723 4.735 -12.795 1.00 88.12 95 ILE A O 1
ATOM 726 N N . ALA A 1 96 ? 3.672 3.834 -13.455 1.00 80.62 96 ALA A N 1
ATOM 727 C CA . ALA A 1 96 ? 4.489 4.899 -12.890 1.00 80.62 96 ALA A CA 1
ATOM 728 C C . ALA A 1 96 ? 4.262 6.221 -13.642 1.00 80.62 96 ALA A C 1
ATOM 730 O O . ALA A 1 96 ? 4.295 6.267 -14.876 1.00 80.62 96 ALA A O 1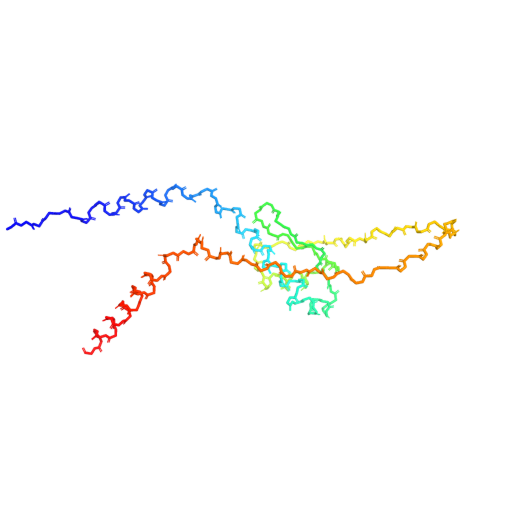
ATOM 731 N N . ALA A 1 97 ? 4.074 7.313 -12.900 1.00 77.75 97 ALA A N 1
ATOM 732 C CA . ALA A 1 97 ? 4.046 8.645 -13.486 1.00 77.75 97 ALA A CA 1
ATOM 733 C C . ALA A 1 97 ? 5.456 9.037 -13.953 1.00 77.75 97 ALA A C 1
ATOM 735 O O . ALA A 1 97 ? 6.410 9.001 -13.175 1.00 77.75 97 ALA A O 1
ATOM 736 N N . ILE A 1 98 ? 5.591 9.438 -15.220 1.00 76.44 98 ILE A N 1
ATOM 737 C CA . ILE A 1 98 ? 6.838 10.012 -15.734 1.00 76.44 98 ILE A CA 1
ATOM 738 C C . ILE A 1 98 ? 6.786 11.525 -15.489 1.00 76.44 98 ILE A C 1
ATOM 740 O O . ILE A 1 98 ? 5.846 12.173 -15.962 1.00 76.44 98 ILE A O 1
ATOM 744 N N . PRO A 1 99 ? 7.757 12.112 -14.766 1.00 77.44 99 PRO A N 1
ATOM 745 C CA . PRO A 1 99 ? 7.802 13.554 -14.578 1.00 77.44 99 PRO A CA 1
ATOM 746 C C . PRO A 1 99 ? 7.924 14.255 -15.935 1.00 77.44 99 PRO A C 1
ATOM 748 O O . PRO A 1 99 ? 8.740 13.873 -16.776 1.00 77.44 99 PRO A O 1
ATOM 751 N N . TYR A 1 100 ? 7.110 15.290 -16.149 1.00 79.94 100 TYR A N 1
ATOM 752 C CA . TYR A 1 100 ? 7.193 16.116 -17.350 1.00 79.94 100 TYR A CA 1
ATOM 753 C C . TYR A 1 100 ? 8.506 16.904 -17.313 1.00 79.94 100 TYR A C 1
ATOM 755 O O . TYR A 1 100 ? 8.665 17.811 -16.496 1.00 79.94 100 TYR A O 1
ATOM 763 N N . SER A 1 101 ? 9.466 16.551 -18.167 1.00 77.12 101 SER A N 1
ATOM 764 C CA . SER A 1 101 ? 10.679 17.345 -18.332 1.00 77.12 101 SER A CA 1
ATOM 765 C C . SER A 1 101 ? 10.347 18.605 -19.128 1.00 77.12 101 SER A C 1
ATOM 767 O O . SER A 1 101 ? 9.743 18.552 -20.201 1.00 77.12 101 SER A O 1
ATOM 769 N N . THR A 1 102 ? 10.741 19.769 -18.611 1.00 67.06 102 THR A N 1
ATOM 770 C CA . THR A 1 102 ? 10.795 20.980 -19.427 1.00 67.06 102 THR A CA 1
ATOM 771 C C . THR A 1 102 ? 11.844 20.742 -20.501 1.00 67.06 102 THR A C 1
ATOM 773 O O . THR A 1 102 ? 13.036 20.682 -20.210 1.00 67.06 102 THR A O 1
ATOM 776 N N . TRP A 1 103 ? 11.397 20.538 -21.736 1.00 64.62 103 TRP A N 1
ATOM 777 C CA . TRP A 1 103 ? 12.273 20.552 -22.896 1.00 64.62 103 TRP A CA 1
ATOM 778 C C . TRP A 1 103 ? 12.939 21.929 -22.957 1.00 64.62 103 TRP A C 1
ATOM 780 O O . TRP A 1 103 ? 12.283 22.916 -23.291 1.00 64.62 103 TRP A O 1
ATOM 790 N N . GLU A 1 104 ? 14.212 22.020 -22.572 1.00 63.62 104 GLU A N 1
ATOM 791 C CA . GLU A 1 104 ? 14.989 23.228 -22.822 1.00 6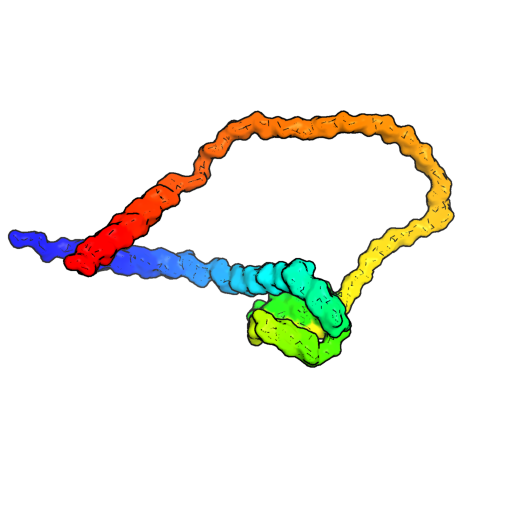3.62 104 GLU A CA 1
ATOM 792 C C . GLU A 1 104 ? 15.190 23.337 -24.335 1.00 63.62 104 GLU A C 1
ATOM 794 O O . GLU A 1 104 ? 15.852 22.507 -24.960 1.00 63.62 104 GLU A O 1
ATOM 799 N N . ASP A 1 105 ? 14.551 24.337 -24.940 1.00 60.91 105 ASP A N 1
ATOM 800 C CA . ASP A 1 105 ? 14.798 24.711 -26.325 1.00 60.91 105 ASP A CA 1
ATOM 801 C C . ASP A 1 105 ? 16.284 25.103 -26.469 1.00 60.91 105 ASP A C 1
ATOM 803 O O . ASP A 1 105 ? 16.717 26.069 -25.827 1.00 60.91 105 ASP A O 1
ATOM 807 N N . PRO A 1 106 ? 17.085 24.406 -27.302 1.00 54.00 106 PRO A N 1
ATOM 808 C CA . PRO A 1 106 ? 18.503 24.718 -27.485 1.00 54.00 106 PRO A CA 1
ATOM 809 C C . PRO A 1 106 ? 18.756 26.113 -28.088 1.00 54.00 106 PRO A C 1
ATOM 811 O O . PRO A 1 106 ? 19.913 26.505 -28.233 1.00 54.00 106 PRO A O 1
ATOM 814 N N . ALA A 1 107 ? 17.712 26.870 -28.445 1.00 50.84 107 ALA A N 1
ATOM 815 C CA . ALA A 1 107 ? 17.817 28.255 -28.891 1.00 50.84 107 ALA A CA 1
ATOM 816 C C . ALA A 1 107 ? 17.871 29.302 -27.758 1.00 50.84 107 ALA A C 1
ATOM 818 O O . ALA A 1 107 ? 18.135 30.472 -28.041 1.00 50.84 107 ALA A O 1
ATOM 819 N N . SER A 1 108 ? 17.657 28.937 -26.488 1.00 51.78 108 SER A N 1
ATOM 820 C CA . SER A 1 108 ? 17.683 29.906 -25.379 1.00 51.78 108 SER A CA 1
ATOM 821 C C . SER A 1 108 ? 19.101 30.155 -24.847 1.00 51.78 108 SER A C 1
ATOM 823 O O . SER A 1 108 ? 19.403 29.954 -23.669 1.00 51.78 108 SER A O 1
ATOM 825 N N . THR A 1 109 ? 19.998 30.620 -25.716 1.00 47.94 109 THR A N 1
ATOM 826 C CA . THR A 1 109 ? 21.339 31.061 -25.321 1.00 47.94 109 THR A CA 1
ATOM 827 C C . THR A 1 109 ? 21.294 32.495 -24.787 1.00 47.94 109 THR A C 1
ATOM 829 O O . THR A 1 109 ? 21.340 33.452 -25.552 1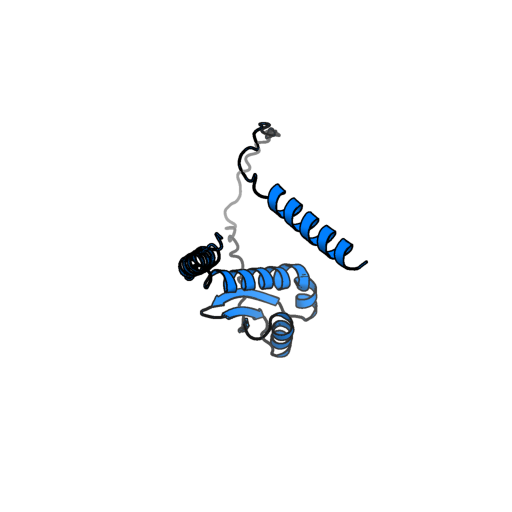.00 47.94 109 THR A O 1
ATOM 832 N N . GLY A 1 110 ? 21.279 32.616 -23.457 1.00 49.53 110 GLY A N 1
ATOM 833 C CA . GLY A 1 110 ? 21.884 33.713 -22.695 1.00 49.53 110 GLY A CA 1
ATOM 834 C C . GLY A 1 110 ? 21.099 35.021 -22.576 1.00 49.53 110 GLY A C 1
ATOM 835 O O . GLY A 1 110 ? 20.918 35.718 -23.560 1.00 49.53 110 GLY A O 1
ATOM 836 N N . ILE A 1 111 ? 20.806 35.426 -21.334 1.00 40.94 111 ILE A N 1
ATOM 837 C CA . ILE A 1 111 ? 21.493 36.555 -20.680 1.00 40.94 111 ILE A CA 1
ATOM 838 C C . ILE A 1 111 ? 21.629 36.208 -19.193 1.00 40.94 111 ILE A C 1
ATOM 840 O O . ILE A 1 111 ? 20.641 36.012 -18.492 1.00 40.94 111 ILE A O 1
ATOM 844 N N . ALA A 1 112 ? 22.871 36.124 -18.721 1.00 48.47 112 ALA A N 1
ATOM 845 C CA . ALA A 1 112 ? 23.173 36.144 -17.302 1.00 48.47 112 ALA A CA 1
ATOM 846 C C . ALA A 1 112 ? 22.895 37.555 -16.764 1.00 48.47 112 ALA A C 1
ATOM 848 O O . ALA A 1 112 ? 23.565 38.502 -17.173 1.00 48.47 112 ALA A O 1
ATOM 849 N N . SER A 1 113 ? 21.962 37.680 -15.824 1.00 42.31 113 SER A N 1
ATOM 850 C CA . SER A 1 113 ? 21.973 38.784 -14.865 1.00 42.31 113 SER A CA 1
ATOM 851 C C . SER A 1 113 ? 22.490 38.241 -13.545 1.00 42.31 113 SER A C 1
ATOM 853 O O . SER A 1 113 ? 21.815 37.502 -12.834 1.00 42.31 113 SER A O 1
ATOM 855 N N . SER A 1 114 ? 23.742 38.586 -13.268 1.00 47.78 114 SER A N 1
ATOM 856 C CA . SER A 1 114 ? 24.307 38.574 -11.929 1.00 47.78 114 SER A CA 1
ATOM 857 C C . SER A 1 114 ? 23.609 39.654 -11.112 1.00 47.78 114 SER A C 1
ATOM 859 O O . SER A 1 114 ? 23.879 40.832 -11.327 1.00 47.78 114 SER A O 1
ATOM 861 N N . GLU A 1 115 ? 22.804 39.253 -10.136 1.00 40.81 115 GLU A N 1
ATOM 862 C CA . GLU A 1 115 ? 22.533 40.052 -8.942 1.00 40.81 115 GLU A CA 1
ATOM 863 C C . GLU A 1 115 ? 22.734 39.154 -7.716 1.00 40.81 115 GLU A C 1
ATOM 865 O O . GLU A 1 115 ? 21.871 38.385 -7.301 1.00 40.81 115 GLU A O 1
ATOM 870 N N . THR A 1 116 ? 23.952 39.225 -7.182 1.00 42.59 116 THR A N 1
ATOM 871 C CA . THR A 1 116 ? 24.232 39.054 -5.755 1.00 42.59 116 THR A CA 1
ATOM 872 C C . THR A 1 116 ? 23.459 40.124 -4.996 1.00 42.59 116 THR A C 1
ATOM 874 O O . THR A 1 116 ? 23.602 41.279 -5.367 1.00 42.59 116 THR A O 1
ATOM 877 N N . GLU A 1 117 ? 22.704 39.756 -3.958 1.00 45.34 117 GLU A N 1
ATOM 878 C CA . GLU A 1 117 ? 22.359 40.564 -2.770 1.00 45.34 117 GLU A CA 1
ATOM 879 C C . GLU A 1 117 ? 21.426 39.715 -1.854 1.00 45.34 117 GLU A C 1
ATOM 881 O O . GLU A 1 117 ? 20.897 38.692 -2.293 1.00 45.34 117 GLU A O 1
ATOM 886 N N . PRO A 1 118 ? 21.290 40.013 -0.550 1.00 43.25 118 PRO A N 1
ATOM 887 C CA . P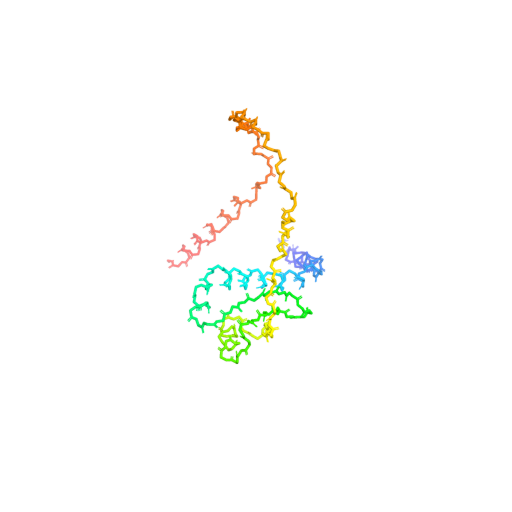RO A 1 118 ? 22.067 39.416 0.525 1.00 43.25 118 PRO A CA 1
ATOM 888 C C . PRO A 1 118 ? 21.217 38.525 1.454 1.00 43.25 118 PRO A C 1
ATOM 890 O O . PRO A 1 118 ? 19.999 38.402 1.335 1.00 43.25 118 PRO A O 1
ATOM 893 N N . ALA A 1 119 ? 21.889 37.923 2.436 1.00 45.56 119 ALA A N 1
ATOM 894 C CA . ALA A 1 119 ? 21.275 37.222 3.557 1.00 45.56 119 ALA A CA 1
ATOM 895 C C . ALA A 1 119 ? 20.233 38.105 4.277 1.00 45.56 119 ALA A C 1
ATOM 897 O O . ALA A 1 119 ? 20.579 39.054 4.979 1.00 45.56 119 ALA A O 1
ATOM 898 N N . GLY A 1 120 ? 18.956 37.760 4.111 1.00 32.25 120 GLY A N 1
ATOM 899 C CA . GLY A 1 120 ? 17.834 38.305 4.864 1.00 32.25 120 GLY A CA 1
ATOM 900 C C . GLY A 1 120 ? 17.436 37.351 5.983 1.00 32.25 120 GLY A C 1
ATOM 901 O O . GLY A 1 120 ? 16.796 36.329 5.747 1.00 32.25 120 GLY A O 1
ATOM 902 N N . THR A 1 121 ? 17.830 37.692 7.205 1.00 40.09 121 THR A N 1
ATOM 903 C CA . THR A 1 121 ? 17.334 37.110 8.454 1.00 40.09 121 THR A CA 1
ATOM 904 C C . THR A 1 121 ? 15.807 37.199 8.493 1.00 40.09 121 THR A C 1
ATOM 906 O O . THR A 1 121 ? 15.263 38.301 8.527 1.00 40.09 121 THR A O 1
ATOM 909 N N . VAL A 1 122 ? 15.102 36.064 8.526 1.00 40.34 122 VAL A N 1
ATOM 910 C CA . VAL A 1 122 ? 13.704 36.058 8.974 1.00 40.34 122 VAL A CA 1
ATOM 911 C C . VAL A 1 122 ? 13.721 35.896 10.483 1.00 40.34 122 VAL A C 1
ATOM 913 O O . VAL A 1 122 ? 14.085 34.847 11.016 1.00 40.34 122 VAL A O 1
ATOM 916 N N . GLU A 1 123 ? 13.380 36.990 11.155 1.00 43.81 123 GLU A N 1
ATOM 917 C CA . GLU A 1 123 ? 13.233 37.053 12.595 1.00 43.81 123 GLU A CA 1
ATOM 918 C C . GLU A 1 123 ? 12.148 36.104 13.097 1.00 43.81 123 GLU A C 1
ATOM 920 O O . GLU A 1 123 ? 11.008 36.066 12.630 1.00 43.81 123 GLU A O 1
ATOM 925 N N . GLN A 1 124 ? 12.553 35.373 14.126 1.00 42.41 124 GLN A N 1
ATOM 926 C CA . GLN A 1 124 ? 11.730 34.666 15.080 1.00 42.41 124 GLN A CA 1
ATOM 927 C C . GLN A 1 124 ? 10.727 35.660 15.692 1.00 42.41 124 GLN A C 1
ATOM 929 O O . GLN A 1 124 ? 11.066 36.477 16.547 1.00 42.41 124 GLN A O 1
ATOM 934 N N . GLY A 1 125 ? 9.483 35.612 15.217 1.00 35.16 125 GLY A N 1
ATOM 935 C CA . GLY A 1 125 ? 8.365 36.337 15.807 1.00 35.16 125 GLY A CA 1
ATOM 936 C C . GLY A 1 125 ? 8.066 35.791 17.200 1.00 35.16 125 GLY A C 1
ATOM 937 O O . GLY A 1 125 ? 7.307 34.838 17.361 1.00 35.16 125 GLY A O 1
ATOM 938 N N . ASN A 1 126 ? 8.682 36.395 18.210 1.00 53.06 126 ASN A N 1
ATOM 939 C CA . ASN A 1 126 ? 8.384 36.143 19.608 1.00 53.06 126 ASN A CA 1
ATOM 940 C C . ASN A 1 126 ? 7.081 36.856 19.986 1.00 53.06 126 ASN A C 1
ATOM 942 O O . ASN A 1 126 ? 6.976 38.077 19.901 1.00 53.06 126 ASN A O 1
ATOM 946 N N . GLY A 1 127 ? 6.118 36.083 20.476 1.00 34.22 127 GLY A N 1
ATOM 947 C CA . GLY A 1 127 ? 4.915 36.573 21.143 1.00 34.22 127 GLY A CA 1
ATOM 948 C C . GLY A 1 127 ? 3.979 35.398 21.398 1.00 34.22 127 GLY A C 1
ATOM 949 O O . GLY A 1 127 ? 3.214 35.021 20.523 1.00 34.22 127 GLY A O 1
ATOM 950 N N . LEU A 1 128 ? 4.102 34.673 22.520 1.00 42.28 128 LEU A N 1
ATOM 951 C CA . LEU A 1 128 ? 3.222 34.918 23.678 1.00 42.28 128 LEU A CA 1
ATOM 952 C C . LEU A 1 128 ? 1.835 35.367 23.178 1.00 42.28 128 LEU A C 1
ATOM 954 O O . LEU A 1 128 ? 1.667 36.530 22.845 1.00 42.28 128 LEU A O 1
ATOM 958 N N . THR A 1 129 ? 0.853 34.481 23.004 1.00 40.22 129 THR A N 1
ATOM 959 C CA . THR A 1 129 ? 0.151 33.853 24.129 1.00 40.22 129 THR A CA 1
ATOM 960 C C . THR A 1 129 ? -0.505 32.533 23.711 1.00 40.22 129 THR A C 1
ATOM 962 O O . THR A 1 129 ? -1.527 32.493 23.031 1.00 40.22 129 THR A O 1
ATOM 965 N N . PHE A 1 130 ? 0.051 31.437 24.218 1.00 42.69 130 PHE A N 1
ATOM 966 C CA . PHE A 1 130 ? -0.644 30.171 24.417 1.00 42.69 130 PHE A CA 1
ATOM 967 C C . PHE A 1 130 ? -1.739 30.346 25.478 1.00 42.69 130 PHE A C 1
ATOM 969 O O . PHE A 1 130 ? -1.463 30.108 26.647 1.00 42.69 130 PHE A O 1
ATOM 976 N N . ILE A 1 131 ? -2.963 30.749 25.128 1.00 49.12 131 ILE A N 1
ATOM 977 C CA . ILE A 1 131 ? -4.131 30.548 26.007 1.00 49.12 131 ILE A CA 1
ATOM 978 C C . ILE A 1 131 ? -5.386 30.315 25.154 1.00 49.12 131 ILE A C 1
ATOM 980 O O . ILE A 1 131 ? -5.932 31.276 24.628 1.00 49.12 131 ILE A O 1
ATOM 984 N N . LEU A 1 132 ? -5.824 29.048 25.047 1.00 40.97 132 LEU A N 1
ATOM 985 C CA . LEU A 1 132 ? -7.209 28.540 25.226 1.00 40.97 132 LEU A CA 1
ATOM 986 C C . LEU A 1 132 ? -7.435 27.184 24.521 1.00 40.97 132 LEU A C 1
ATOM 988 O O . LEU A 1 132 ? -8.075 27.108 23.482 1.00 40.97 132 LEU A O 1
ATOM 992 N N . ALA A 1 133 ? -6.931 26.105 25.127 1.00 39.00 133 ALA A N 1
ATOM 993 C CA . ALA A 1 133 ? -7.469 24.732 25.106 1.00 39.00 133 ALA A CA 1
ATOM 994 C C . ALA A 1 133 ? -6.456 23.866 25.886 1.00 39.00 133 ALA A C 1
ATOM 996 O O . ALA A 1 133 ? -5.279 23.885 25.573 1.00 39.00 133 ALA A O 1
ATOM 997 N N . ALA A 1 134 ? -6.744 23.118 26.944 1.00 40.41 134 ALA A N 1
ATOM 998 C CA . ALA A 1 134 ? -8.001 22.659 27.482 1.00 40.41 134 ALA A CA 1
ATOM 999 C C . ALA A 1 134 ? -7.838 22.432 28.996 1.00 40.41 134 ALA A C 1
ATOM 1001 O O . ALA A 1 134 ? -7.057 21.588 29.438 1.00 40.41 134 ALA A O 1
ATOM 1002 N N . ALA A 1 135 ? -8.656 23.111 29.798 1.00 44.38 135 ALA A N 1
ATOM 1003 C CA . ALA A 1 135 ? -8.868 22.806 31.214 1.00 44.38 135 ALA A CA 1
ATOM 1004 C C . ALA A 1 135 ? -9.678 21.500 31.433 1.00 44.38 135 ALA A C 1
ATOM 1006 O O . ALA A 1 135 ? -10.394 21.369 32.420 1.00 44.38 135 ALA A O 1
ATOM 1007 N N . ALA A 1 136 ? -9.571 20.521 30.527 1.00 49.28 136 ALA A N 1
ATOM 1008 C CA . ALA A 1 136 ? -10.256 19.228 30.615 1.00 49.28 136 ALA A CA 1
ATOM 1009 C C . ALA A 1 136 ? -9.307 18.048 30.917 1.00 49.28 136 ALA A C 1
ATOM 1011 O O . ALA A 1 136 ? -9.767 16.984 31.324 1.00 49.28 136 ALA A O 1
ATOM 1012 N N . GLY A 1 137 ? -7.984 18.224 30.785 1.00 39.53 137 GLY A N 1
ATOM 1013 C CA . GLY A 1 137 ? -7.009 17.138 30.984 1.00 39.53 137 GLY A CA 1
ATOM 1014 C C . GLY A 1 137 ? -6.737 16.768 32.449 1.00 39.53 137 GLY A C 1
ATOM 1015 O O . GLY A 1 137 ? -6.468 15.610 32.759 1.00 39.53 137 GLY A O 1
ATOM 1016 N N . ALA A 1 138 ? -6.857 17.718 33.383 1.00 46.69 138 ALA A N 1
ATOM 1017 C CA . ALA A 1 138 ? -6.515 17.475 34.789 1.00 46.69 138 ALA A CA 1
ATOM 1018 C C . ALA A 1 138 ? -7.578 16.655 35.549 1.00 46.69 138 ALA A C 1
ATOM 1020 O O . ALA A 1 138 ? -7.244 15.904 36.466 1.00 46.69 138 ALA A O 1
ATOM 1021 N N . ALA A 1 139 ? -8.854 16.744 35.153 1.00 47.09 139 ALA A N 1
ATOM 1022 C CA . ALA A 1 139 ? -9.934 16.010 35.815 1.00 47.09 139 ALA A CA 1
ATOM 1023 C C . ALA A 1 139 ? -9.886 14.502 35.509 1.00 47.09 139 ALA A C 1
ATOM 1025 O O . ALA A 1 139 ? -10.132 13.684 36.394 1.00 47.09 139 ALA A O 1
ATOM 1026 N N . VAL A 1 140 ? -9.510 14.123 34.283 1.00 49.34 140 VAL A N 1
ATOM 1027 C CA . VAL A 1 140 ? -9.447 12.715 33.857 1.00 49.34 140 VAL A CA 1
ATOM 1028 C C . VAL A 1 140 ? -8.322 11.974 34.584 1.00 49.34 140 VAL A C 1
ATOM 1030 O O . VAL A 1 140 ? -8.541 10.883 35.108 1.00 49.34 140 VAL A O 1
ATOM 1033 N N . ILE A 1 141 ? -7.148 12.597 34.721 1.00 55.22 141 ILE A N 1
ATOM 1034 C CA . ILE A 1 141 ? -6.006 11.994 35.425 1.00 55.22 141 ILE A CA 1
ATOM 1035 C C . ILE A 1 141 ? -6.318 11.819 36.919 1.00 55.22 141 ILE A C 1
ATOM 1037 O O . ILE A 1 141 ? -6.065 10.750 37.477 1.00 55.22 141 ILE A O 1
ATOM 1041 N N . ALA A 1 142 ? -6.945 12.809 37.566 1.00 53.97 142 ALA A N 1
ATOM 1042 C CA . ALA A 1 142 ? -7.326 12.704 38.977 1.00 53.97 142 ALA A CA 1
ATOM 1043 C C . ALA A 1 142 ? -8.349 11.577 39.228 1.00 53.97 142 ALA A C 1
ATOM 1045 O O . ALA A 1 142 ? -8.220 10.826 40.198 1.00 53.97 142 ALA A O 1
ATOM 1046 N N . VAL A 1 143 ? -9.328 11.403 38.333 1.00 55.59 143 VAL A N 1
ATOM 1047 C CA . VAL A 1 143 ? -10.320 10.319 38.427 1.00 55.59 143 VAL A CA 1
ATOM 1048 C C . VAL A 1 143 ? -9.669 8.946 38.212 1.00 55.59 143 VAL A C 1
ATOM 1050 O O . VAL A 1 143 ? -9.920 8.029 38.999 1.00 55.59 143 VAL A O 1
ATOM 1053 N N . CYS A 1 144 ? -8.781 8.797 37.223 1.00 55.81 144 CYS A N 1
ATOM 1054 C CA . CYS A 1 144 ? -8.055 7.546 36.979 1.00 55.81 144 CYS A CA 1
ATOM 1055 C C . CYS A 1 144 ? -7.167 7.142 38.168 1.00 55.81 144 CYS A C 1
ATOM 1057 O O . CYS A 1 144 ? -7.167 5.975 38.567 1.00 55.81 144 CYS A O 1
ATOM 1059 N N . VAL A 1 145 ? -6.472 8.103 38.786 1.00 61.97 145 VAL A N 1
ATOM 1060 C CA . VAL A 1 145 ? -5.617 7.852 39.957 1.00 61.97 145 VAL A CA 1
ATOM 1061 C C . VAL A 1 145 ? -6.450 7.432 41.174 1.00 61.97 145 VAL A C 1
ATOM 1063 O O . VAL A 1 145 ? -6.105 6.459 41.844 1.00 61.97 145 VAL A O 1
ATOM 1066 N N . VAL A 1 146 ? -7.592 8.078 41.437 1.00 60.25 146 VAL A N 1
ATOM 1067 C CA . VAL A 1 146 ? -8.472 7.700 42.560 1.00 60.25 146 VAL A CA 1
ATOM 1068 C C . VAL A 1 146 ? -9.075 6.302 42.368 1.00 60.25 146 VAL A C 1
ATOM 1070 O O . VAL A 1 146 ? -9.137 5.529 43.326 1.00 60.25 146 VAL A O 1
ATOM 1073 N N . ILE A 1 147 ? -9.483 5.935 41.149 1.00 61.09 147 ILE A N 1
ATOM 1074 C CA . ILE A 1 147 ? -10.007 4.590 40.851 1.00 61.09 147 ILE A CA 1
ATOM 1075 C C . ILE A 1 147 ? -8.921 3.526 41.054 1.00 61.09 147 ILE A C 1
ATOM 1077 O O . ILE A 1 147 ? -9.180 2.490 41.674 1.00 61.09 147 ILE A O 1
ATOM 1081 N N . PHE A 1 148 ? -7.699 3.784 40.581 1.00 59.22 148 PHE A N 1
ATOM 1082 C CA . PHE A 1 148 ? -6.587 2.846 40.713 1.00 59.22 148 PHE A CA 1
ATOM 1083 C C . PHE A 1 148 ? -6.180 2.637 42.180 1.00 59.22 148 PHE A C 1
ATOM 1085 O O . PHE A 1 148 ? -6.066 1.498 42.635 1.00 59.22 148 PHE A O 1
ATOM 1092 N N . VAL A 1 149 ? -6.067 3.718 42.960 1.00 58.06 149 VAL A N 1
ATOM 1093 C CA . VAL A 1 149 ? -5.714 3.647 44.388 1.00 58.06 149 VAL A CA 1
ATOM 1094 C C . VAL A 1 149 ? -6.797 2.932 45.203 1.00 58.06 149 VAL A C 1
ATOM 1096 O O . VAL A 1 149 ? -6.478 2.084 46.038 1.00 58.06 149 VAL A O 1
ATOM 1099 N N . ARG A 1 150 ? -8.088 3.179 44.934 1.00 53.88 150 ARG A N 1
ATOM 1100 C CA . ARG A 1 150 ? -9.181 2.468 45.629 1.00 53.88 150 ARG A CA 1
ATOM 1101 C C . ARG A 1 150 ? -9.221 0.981 45.283 1.00 53.88 150 ARG A C 1
ATOM 1103 O O . ARG A 1 150 ? -9.497 0.162 46.157 1.00 53.88 150 ARG A O 1
ATOM 1110 N N . ARG A 1 151 ? -8.901 0.612 44.039 1.00 52.06 151 ARG A N 1
ATOM 1111 C CA . ARG A 1 151 ? -8.834 -0.794 43.612 1.00 52.06 151 ARG A CA 1
ATOM 1112 C C . ARG A 1 151 ? -7.619 -1.529 44.187 1.00 52.06 151 ARG A C 1
ATOM 1114 O O . ARG A 1 151 ? -7.708 -2.734 44.406 1.00 52.06 151 ARG A O 1
ATOM 1121 N N . ALA A 1 152 ? -6.523 -0.821 44.460 1.00 53.84 152 ALA A N 1
ATOM 1122 C CA . ALA A 1 152 ? -5.349 -1.368 45.139 1.00 53.84 152 ALA A CA 1
ATOM 1123 C C . ALA A 1 152 ? -5.581 -1.567 46.650 1.00 53.84 152 ALA A C 1
ATOM 1125 O O . ALA A 1 152 ? -5.136 -2.566 47.210 1.00 53.84 152 ALA A O 1
ATOM 1126 N N . ALA A 1 153 ? -6.325 -0.665 47.301 1.00 55.31 153 ALA A N 1
ATOM 1127 C CA . ALA A 1 153 ? -6.640 -0.766 48.728 1.00 55.31 153 ALA A CA 1
ATOM 1128 C C . ALA A 1 153 ? -7.676 -1.859 49.061 1.00 55.31 153 ALA A C 1
ATOM 1130 O O . ALA A 1 153 ? -7.626 -2.427 50.143 1.00 55.31 153 ALA A O 1
ATOM 1131 N N . ALA A 1 154 ? -8.580 -2.196 48.133 1.00 56.38 154 ALA A N 1
ATOM 1132 C CA . ALA A 1 154 ? -9.605 -3.230 48.329 1.00 56.38 154 ALA A CA 1
ATOM 1133 C C . ALA A 1 154 ? -9.107 -4.682 48.135 1.00 56.38 154 ALA A C 1
ATOM 1135 O O . ALA A 1 154 ? -9.907 -5.611 48.204 1.00 56.38 154 ALA A O 1
ATOM 1136 N N . ARG A 1 155 ? -7.811 -4.890 47.845 1.00 55.41 155 ARG A N 1
ATOM 1137 C CA . ARG A 1 155 ? -7.182 -6.222 47.704 1.00 55.41 155 ARG A CA 1
ATOM 1138 C C . ARG A 1 155 ? -6.257 -6.593 48.874 1.00 55.41 155 ARG A C 1
ATOM 1140 O O . ARG A 1 155 ? -5.421 -7.480 48.714 1.00 55.41 155 ARG A O 1
ATOM 1147 N N . ARG A 1 156 ? -6.369 -5.909 50.013 1.00 46.97 156 ARG A N 1
ATOM 1148 C CA . ARG A 1 156 ? -5.721 -6.293 51.274 1.00 46.97 156 ARG A CA 1
ATOM 1149 C C . ARG A 1 156 ? -6.762 -6.697 52.299 1.00 46.97 156 ARG A C 1
ATOM 1151 O O . ARG A 1 156 ? -7.829 -6.045 52.310 1.00 46.97 156 ARG A O 1
#